Protein AF-A0A0F8ZTP6-F1 (afdb_monomer_lite)

pLDDT: mean 71.17, std 21.77, range [34.34, 95.94]

Radius of gyration: 14.93 Å; chains: 1; bounding box: 35×22×46 Å

Structure (mmCIF, N/CA/C/O backbone):
data_AF-A0A0F8ZTP6-F1
#
_entry.id   AF-A0A0F8ZTP6-F1
#
loop_
_atom_site.group_PDB
_atom_site.id
_atom_site.type_symbol
_atom_site.label_atom_id
_atom_site.label_alt_id
_atom_site.label_comp_id
_atom_site.label_asym_id
_atom_site.label_entity_id
_atom_site.label_seq_id
_atom_site.pdbx_PDB_ins_code
_atom_site.Cartn_x
_atom_site.Cartn_y
_atom_site.Cartn_z
_atom_site.occupancy
_atom_site.B_iso_or_equiv
_atom_site.auth_seq_id
_atom_site.auth_comp_id
_atom_site.auth_asym_id
_atom_site.auth_atom_id
_atom_site.pdbx_PDB_model_num
ATOM 1 N N . MET A 1 1 ? 6.314 8.920 -34.106 1.00 39.22 1 MET A N 1
ATOM 2 C CA . MET A 1 1 ? 7.396 9.379 -33.206 1.00 39.22 1 MET A CA 1
ATOM 3 C C . MET A 1 1 ? 6.794 9.703 -31.840 1.00 39.22 1 MET A C 1
ATOM 5 O O . MET A 1 1 ? 6.392 10.832 -31.611 1.00 39.22 1 MET A O 1
ATOM 9 N N . GLY A 1 2 ? 6.645 8.702 -30.967 1.00 34.34 2 GLY A N 1
ATOM 10 C CA . GLY A 1 2 ? 6.192 8.880 -29.580 1.00 34.34 2 GLY A CA 1
ATOM 11 C C . GLY A 1 2 ? 7.393 8.751 -28.652 1.00 34.34 2 GLY A C 1
ATOM 12 O O . GLY A 1 2 ? 7.686 7.665 -28.165 1.00 34.34 2 GLY A O 1
ATOM 13 N N . GLY A 1 3 ? 8.164 9.830 -28.526 1.00 35.06 3 GLY A N 1
ATOM 14 C CA . GLY A 1 3 ? 9.398 9.849 -27.749 1.00 35.06 3 GLY A CA 1
ATOM 15 C C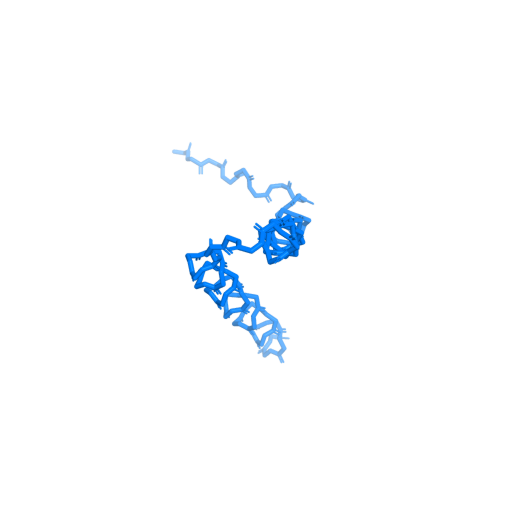 . GLY A 1 3 ? 9.125 9.733 -26.252 1.00 35.06 3 GLY A C 1
ATOM 16 O O . GLY A 1 3 ? 8.657 10.682 -25.638 1.00 35.06 3 GLY A O 1
ATOM 17 N N . ILE A 1 4 ? 9.420 8.555 -25.699 1.00 44.22 4 ILE A N 1
ATOM 18 C CA . ILE A 1 4 ? 10.031 8.294 -24.384 1.00 44.22 4 ILE A CA 1
ATOM 19 C C . ILE A 1 4 ? 9.952 9.497 -23.418 1.00 44.22 4 ILE A C 1
ATOM 21 O O . ILE A 1 4 ? 10.879 10.302 -23.322 1.00 44.22 4 ILE A O 1
ATOM 25 N N . CYS A 1 5 ? 8.866 9.577 -22.642 1.00 41.31 5 CYS A N 1
ATOM 26 C CA . CYS A 1 5 ? 8.771 10.439 -21.454 1.00 41.31 5 CYS A CA 1
ATOM 27 C C . CYS A 1 5 ? 9.251 9.706 -20.181 1.00 41.31 5 CYS A C 1
ATOM 29 O O . CYS A 1 5 ? 8.855 10.022 -19.065 1.00 41.31 5 CYS A O 1
ATOM 31 N N . TYR A 1 6 ? 10.137 8.717 -20.321 1.00 45.28 6 TYR A N 1
ATOM 32 C CA . TYR A 1 6 ? 10.794 8.050 -19.194 1.00 45.28 6 TYR A CA 1
ATOM 33 C C . TYR A 1 6 ? 12.065 8.816 -18.805 1.00 45.28 6 TYR A C 1
ATOM 35 O O . TYR A 1 6 ? 13.178 8.301 -18.861 1.00 45.28 6 TYR A O 1
ATOM 43 N N . LYS A 1 7 ? 11.929 10.102 -18.463 1.00 37.16 7 LYS A N 1
ATOM 44 C CA . LYS A 1 7 ? 13.050 10.898 -17.945 1.00 37.16 7 LYS A CA 1
ATOM 45 C C . LYS A 1 7 ? 13.041 10.869 -16.415 1.00 37.16 7 LYS A C 1
ATOM 47 O O . LYS A 1 7 ? 12.272 11.584 -15.790 1.00 37.16 7 LYS A O 1
ATOM 52 N N . ARG A 1 8 ? 13.938 10.063 -15.831 1.00 40.75 8 ARG A N 1
ATOM 53 C CA . ARG A 1 8 ? 14.582 10.215 -14.498 1.00 40.75 8 ARG A CA 1
ATOM 54 C C . ARG A 1 8 ? 13.729 10.324 -13.216 1.00 40.75 8 ARG A C 1
ATOM 56 O O . ARG A 1 8 ? 14.316 10.344 -12.140 1.00 40.75 8 ARG A O 1
ATOM 63 N N . TYR A 1 9 ? 12.398 10.337 -13.281 1.00 43.94 9 TYR A N 1
ATOM 64 C CA . TYR A 1 9 ? 11.524 10.358 -12.092 1.00 43.94 9 TYR A CA 1
ATOM 65 C C . TYR A 1 9 ? 10.781 9.037 -11.830 1.00 43.94 9 TYR A C 1
ATOM 67 O O . TYR A 1 9 ? 10.155 8.898 -10.782 1.00 43.94 9 TYR A O 1
ATOM 75 N N . ALA A 1 10 ? 10.870 8.059 -12.738 1.00 45.16 10 ALA A N 1
ATOM 76 C CA . ALA A 1 10 ? 10.115 6.804 -12.665 1.00 45.16 10 ALA A CA 1
ATOM 77 C C . ALA A 1 10 ? 10.459 5.953 -11.424 1.00 45.16 10 ALA A C 1
ATOM 79 O O . ALA A 1 10 ? 9.551 5.450 -10.767 1.00 45.16 10 ALA A O 1
ATOM 80 N N . GLU A 1 11 ? 11.735 5.896 -11.023 1.00 49.69 11 GLU A N 1
ATOM 81 C CA . GLU A 1 11 ? 12.164 5.170 -9.812 1.00 49.69 11 GLU A CA 1
ATOM 82 C C . GLU A 1 11 ? 11.645 5.812 -8.512 1.00 49.69 11 GLU A C 1
ATOM 84 O O . GLU A 1 11 ? 11.403 5.122 -7.524 1.00 49.69 11 GLU A O 1
ATOM 89 N N . LYS A 1 12 ? 11.399 7.132 -8.508 1.00 52.34 12 LYS A N 1
ATOM 90 C CA . LYS A 1 12 ? 10.756 7.814 -7.372 1.00 52.34 12 LYS A CA 1
ATOM 91 C C . LYS A 1 12 ? 9.235 7.681 -7.395 1.00 52.34 12 LYS A C 1
ATOM 93 O O . LYS A 1 12 ? 8.633 7.705 -6.328 1.00 52.34 12 LYS A O 1
ATOM 98 N N . GLY A 1 13 ? 8.625 7.547 -8.573 1.00 62.66 13 GLY A N 1
ATOM 99 C CA . GLY A 1 13 ? 7.173 7.454 -8.738 1.00 62.66 13 GLY A CA 1
ATOM 100 C C . GLY A 1 13 ? 6.605 6.199 -8.088 1.00 62.66 13 GLY A C 1
ATOM 101 O O . GLY A 1 13 ? 5.806 6.299 -7.162 1.00 62.66 13 GLY A O 1
ATOM 102 N N . LEU A 1 14 ? 7.093 5.025 -8.494 1.00 71.94 14 LEU A N 1
ATOM 103 C CA . LEU A 1 14 ? 6.550 3.747 -8.025 1.00 71.94 14 LEU A CA 1
ATOM 104 C C . LEU A 1 14 ? 6.755 3.549 -6.513 1.00 71.94 14 LEU A C 1
ATOM 106 O O . LEU A 1 14 ? 5.856 3.102 -5.801 1.00 71.94 14 LEU A O 1
ATOM 110 N N . TRP A 1 15 ? 7.920 3.949 -5.997 1.00 72.81 15 TRP A N 1
ATOM 111 C CA . TRP A 1 15 ? 8.206 3.885 -4.564 1.00 72.81 15 TRP A CA 1
ATOM 112 C C . TRP A 1 15 ? 7.351 4.872 -3.754 1.00 72.81 15 TRP A C 1
ATOM 114 O O . TRP A 1 15 ? 6.859 4.530 -2.677 1.00 72.81 15 TRP A O 1
ATOM 124 N N . PHE A 1 16 ? 7.117 6.077 -4.282 1.00 78.00 16 PHE A N 1
ATOM 125 C CA . PHE A 1 16 ? 6.211 7.051 -3.673 1.00 78.00 16 PHE A CA 1
ATOM 126 C C . PHE A 1 16 ? 4.760 6.555 -3.659 1.00 78.00 16 PHE A C 1
ATOM 128 O O . PHE A 1 16 ? 4.076 6.709 -2.647 1.00 78.00 16 PHE A O 1
ATOM 135 N N . GLU A 1 17 ? 4.300 5.909 -4.732 1.00 81.00 17 GLU A N 1
ATOM 136 C CA . GLU A 1 17 ? 2.968 5.299 -4.790 1.00 81.00 17 GLU A CA 1
ATOM 137 C C . GLU A 1 17 ? 2.814 4.183 -3.749 1.00 81.00 17 GLU A C 1
ATOM 139 O O . GLU A 1 17 ? 1.845 4.191 -2.991 1.00 81.00 17 GLU A O 1
ATOM 144 N N . ILE A 1 18 ? 3.807 3.297 -3.614 1.00 85.81 18 ILE A N 1
ATOM 145 C CA . ILE A 1 18 ? 3.839 2.259 -2.568 1.00 85.81 18 ILE A CA 1
ATOM 146 C C . ILE A 1 18 ? 3.738 2.879 -1.166 1.00 85.81 18 ILE A C 1
ATOM 148 O O . ILE A 1 18 ? 2.935 2.429 -0.346 1.00 85.81 18 ILE A O 1
ATOM 152 N N . GLN A 1 19 ? 4.523 3.924 -0.888 1.00 85.12 19 GLN A N 1
ATOM 153 C CA . GLN A 1 19 ? 4.493 4.633 0.398 1.00 85.12 19 GLN A CA 1
ATOM 154 C C . GLN A 1 19 ? 3.140 5.307 0.660 1.00 85.12 19 GLN A C 1
ATOM 156 O O . GLN A 1 19 ? 2.637 5.272 1.784 1.00 85.12 19 GLN A O 1
ATOM 161 N N . SER A 1 20 ? 2.538 5.910 -0.367 1.00 88.38 20 SER A N 1
ATOM 162 C CA . SER A 1 20 ? 1.219 6.541 -0.278 1.00 88.38 20 SER A CA 1
ATOM 163 C C . SER A 1 20 ? 0.142 5.514 0.076 1.00 88.38 20 SER A C 1
ATOM 165 O O . SER A 1 20 ? -0.583 5.691 1.055 1.00 88.38 20 SER A O 1
ATOM 167 N N . ILE A 1 21 ? 0.113 4.384 -0.640 1.00 89.56 21 ILE A N 1
ATOM 168 C CA . ILE A 1 21 ? -0.839 3.291 -0.399 1.00 89.56 21 ILE A CA 1
ATOM 169 C C . ILE A 1 21 ? -0.672 2.727 1.017 1.00 89.56 21 ILE A C 1
ATOM 171 O O . ILE A 1 21 ? -1.665 2.507 1.711 1.00 89.56 21 ILE A O 1
ATOM 175 N N . GLN A 1 22 ? 0.570 2.542 1.478 1.00 91.31 22 GLN A N 1
ATOM 176 C CA . GLN A 1 22 ? 0.850 2.063 2.834 1.00 91.31 22 GLN A CA 1
ATOM 177 C C . GLN A 1 22 ? 0.269 3.009 3.898 1.00 91.31 22 GLN A C 1
ATOM 179 O O . GLN A 1 22 ? -0.423 2.552 4.805 1.00 91.31 22 GLN A O 1
ATOM 184 N N . LYS A 1 23 ? 0.450 4.327 3.740 1.00 93.88 23 LYS A N 1
ATOM 185 C CA . LYS A 1 23 ? -0.151 5.323 4.644 1.00 93.88 23 LYS A CA 1
ATOM 186 C C . LYS A 1 23 ? -1.677 5.304 4.607 1.00 93.88 23 LYS A C 1
ATOM 188 O O . LYS A 1 23 ? -2.312 5.471 5.646 1.00 93.88 23 LYS A O 1
ATOM 193 N N . THR A 1 24 ? -2.284 5.115 3.436 1.00 92.56 24 THR A N 1
ATOM 194 C CA . THR A 1 24 ? -3.746 5.013 3.312 1.00 92.56 24 THR A CA 1
ATOM 195 C C . THR A 1 24 ? -4.290 3.800 4.064 1.00 92.56 24 THR A C 1
ATOM 197 O O . THR A 1 24 ? -5.308 3.928 4.745 1.00 92.56 24 THR A O 1
ATOM 200 N N . ILE A 1 25 ? -3.603 2.654 3.994 1.00 94.19 25 ILE A N 1
ATOM 201 C CA . ILE A 1 25 ? -3.950 1.456 4.773 1.00 94.19 25 ILE A CA 1
ATOM 202 C C . ILE A 1 25 ? -3.891 1.774 6.268 1.00 94.19 25 ILE A C 1
ATOM 204 O O . ILE A 1 25 ? -4.887 1.568 6.956 1.00 94.19 25 ILE A O 1
ATOM 208 N N . ASP A 1 26 ? -2.792 2.362 6.748 1.00 95.38 26 ASP A N 1
ATOM 209 C CA . ASP A 1 26 ? -2.624 2.691 8.171 1.00 95.38 26 ASP A CA 1
ATOM 210 C C . ASP A 1 26 ? -3.730 3.635 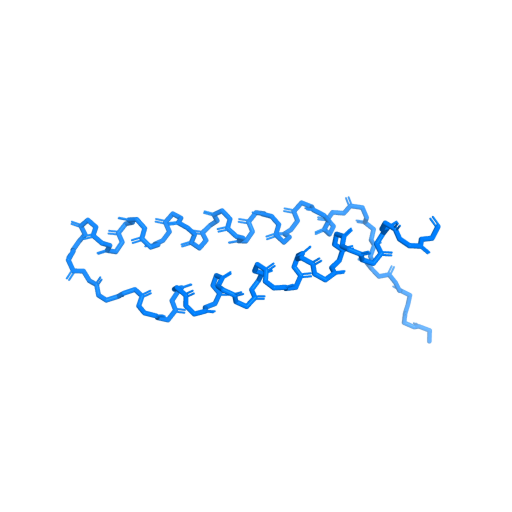8.680 1.00 95.38 26 ASP A C 1
ATOM 212 O O . ASP A 1 26 ? -4.250 3.476 9.786 1.00 95.38 26 ASP A O 1
ATOM 216 N N . ILE A 1 27 ? -4.114 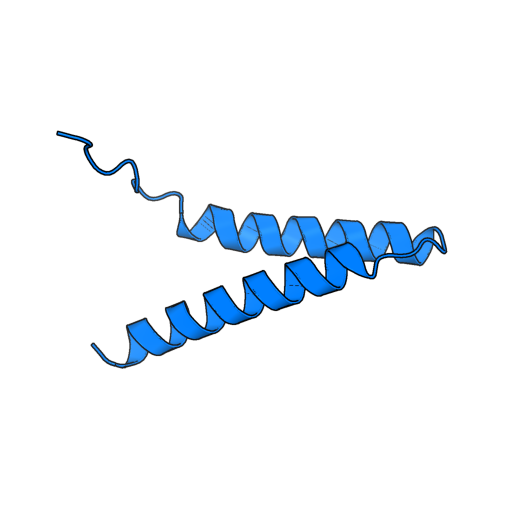4.631 7.873 1.00 95.88 27 ILE A N 1
ATOM 217 C CA . ILE A 1 27 ? -5.203 5.562 8.201 1.00 95.88 27 ILE A CA 1
ATOM 218 C C . ILE A 1 27 ? -6.542 4.823 8.269 1.00 95.88 27 ILE A C 1
ATOM 220 O O . ILE A 1 27 ? -7.315 5.048 9.202 1.00 95.88 27 ILE A O 1
ATOM 224 N N . LYS A 1 28 ? -6.833 3.952 7.299 1.00 94.75 28 LYS A N 1
ATOM 225 C CA . LYS A 1 28 ? -8.084 3.185 7.259 1.00 94.75 28 LYS A CA 1
ATOM 226 C C . LYS A 1 28 ? -8.186 2.196 8.415 1.00 94.75 28 LYS A C 1
ATOM 228 O O . LYS A 1 28 ? -9.236 2.143 9.047 1.00 94.75 28 LYS A O 1
ATOM 233 N N . GLU A 1 29 ? -7.108 1.494 8.749 1.00 95.12 29 GLU A N 1
ATOM 234 C CA . GLU A 1 29 ? -7.075 0.566 9.885 1.00 95.12 29 GLU A CA 1
ATOM 235 C C . GLU A 1 29 ? -7.298 1.296 11.213 1.00 95.12 29 GLU A C 1
ATOM 237 O O . GLU A 1 29 ? -8.121 0.862 12.017 1.00 95.12 29 GLU A O 1
ATOM 242 N N . LYS A 1 30 ? -6.677 2.470 11.409 1.00 95.94 30 LYS A N 1
ATOM 243 C CA . LYS A 1 30 ? -6.947 3.329 12.580 1.00 95.94 30 LYS A CA 1
ATOM 244 C C . LYS A 1 30 ? -8.394 3.817 12.651 1.00 95.94 30 LYS A C 1
ATOM 246 O O . LYS A 1 30 ? -8.901 4.056 13.740 1.00 95.94 30 LYS A O 1
ATOM 251 N N . GLN A 1 31 ? -9.052 3.979 11.505 1.00 94.94 31 GLN A N 1
ATOM 252 C CA . GLN A 1 31 ? -10.468 4.345 11.418 1.00 94.94 31 GLN A CA 1
ATOM 253 C C . GLN A 1 31 ? -11.414 3.134 11.505 1.00 94.94 31 GLN A C 1
ATOM 255 O O . GLN A 1 31 ? -12.625 3.325 11.408 1.00 94.94 31 GLN A O 1
ATOM 260 N N . GLY A 1 32 ? -10.897 1.906 11.640 1.00 94.12 32 GLY A N 1
ATOM 261 C CA . GLY A 1 32 ? -11.704 0.682 11.607 1.00 94.12 32 GLY A CA 1
ATOM 262 C C . GLY A 1 32 ? -12.389 0.434 10.257 1.00 94.12 32 GLY A C 1
ATOM 263 O O . GLY A 1 32 ? -13.432 -0.213 10.205 1.00 94.12 32 GLY A O 1
ATOM 264 N N . LYS A 1 33 ? -11.845 0.986 9.166 1.00 93.69 33 LYS A N 1
ATOM 265 C CA . LYS A 1 33 ? -12.381 0.861 7.804 1.00 93.69 33 LYS A CA 1
ATOM 266 C C . LYS A 1 33 ? -11.695 -0.259 7.036 1.00 93.69 33 LYS A C 1
ATOM 268 O O . LYS A 1 33 ? -10.515 -0.536 7.240 1.00 93.69 33 LYS A O 1
ATOM 273 N N . ASP A 1 34 ? -12.423 -0.836 6.084 1.00 93.19 34 ASP A N 1
ATOM 274 C CA . ASP A 1 34 ? -11.852 -1.823 5.175 1.00 93.19 34 ASP A CA 1
ATOM 275 C C . ASP A 1 34 ? -10.794 -1.201 4.242 1.00 93.19 34 ASP A C 1
ATOM 277 O O . ASP A 1 34 ? -11.003 -0.155 3.612 1.00 93.19 34 ASP A O 1
ATOM 281 N N . ALA A 1 35 ? -9.650 -1.881 4.166 1.00 93.44 35 ALA A N 1
ATOM 282 C CA . ALA A 1 35 ? -8.492 -1.529 3.345 1.00 93.44 35 ALA A CA 1
ATOM 283 C C . ALA A 1 35 ? -8.079 -2.687 2.413 1.00 93.44 35 ALA A C 1
ATOM 285 O O . ALA A 1 35 ? -6.918 -2.790 2.009 1.00 93.44 35 ALA A O 1
ATOM 286 N N . SER A 1 36 ? -8.999 -3.615 2.117 1.00 91.44 36 SER A N 1
ATOM 287 C CA . SER A 1 36 ? -8.723 -4.821 1.322 1.00 91.44 36 SER A CA 1
ATOM 288 C C . SER A 1 36 ? -8.264 -4.498 -0.106 1.00 91.44 36 SER A C 1
ATOM 290 O O . SER A 1 36 ? -7.350 -5.143 -0.638 1.00 91.44 36 SER A O 1
ATOM 292 N N . LEU A 1 37 ? -8.840 -3.451 -0.701 1.00 89.69 37 LEU A N 1
ATOM 293 C CA . LEU A 1 37 ? -8.484 -2.959 -2.027 1.00 89.69 37 LEU A CA 1
ATOM 294 C C . LEU A 1 37 ? -7.059 -2.398 -2.044 1.00 89.69 37 LEU A C 1
ATOM 296 O O . LEU A 1 37 ? -6.241 -2.830 -2.853 1.00 89.69 37 LEU A O 1
ATOM 300 N N . GLU A 1 38 ? -6.726 -1.496 -1.121 1.00 90.81 38 GLU A N 1
ATOM 301 C CA . GLU A 1 38 ? -5.388 -0.907 -1.024 1.00 90.81 38 GLU A CA 1
ATOM 302 C C . GLU A 1 38 ? -4.318 -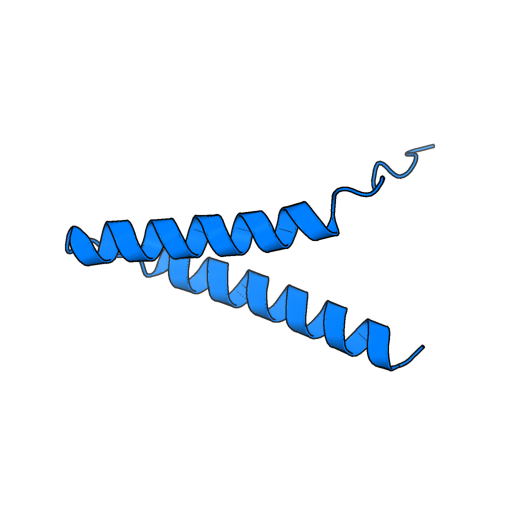1.965 -0.746 1.00 90.81 38 GLU A C 1
ATOM 304 O O . GLU A 1 38 ? -3.245 -1.925 -1.346 1.00 90.81 38 GLU A O 1
ATOM 309 N N . LYS A 1 39 ? -4.620 -2.965 0.091 1.00 90.69 39 LYS A N 1
ATOM 310 C CA . LYS A 1 39 ? -3.732 -4.118 0.324 1.00 90.69 39 LYS A CA 1
ATOM 311 C C . LYS A 1 39 ? -3.486 -4.920 -0.958 1.00 90.69 39 LYS A C 1
ATOM 313 O O . LYS A 1 39 ? -2.360 -5.357 -1.202 1.00 90.69 39 LYS A O 1
ATOM 318 N N . SER A 1 40 ? -4.512 -5.092 -1.791 1.00 91.25 40 SER A N 1
ATOM 319 C CA . SER A 1 40 ? -4.403 -5.798 -3.074 1.00 91.25 40 SER A CA 1
ATOM 320 C C . SER A 1 40 ? -3.572 -5.010 -4.091 1.00 91.25 40 SER A C 1
ATOM 322 O O . SER A 1 40 ? -2.698 -5.586 -4.741 1.00 91.25 40 SER A O 1
ATOM 324 N N . ILE A 1 41 ? -3.774 -3.691 -4.168 1.00 88.12 41 ILE A N 1
ATOM 325 C CA . ILE A 1 41 ? -2.981 -2.788 -5.016 1.00 88.12 41 ILE A CA 1
ATOM 326 C C . ILE A 1 41 ? -1.519 -2.787 -4.551 1.00 88.12 41 ILE A C 1
ATOM 328 O O . ILE A 1 41 ? -0.622 -3.024 -5.356 1.00 88.12 41 ILE A O 1
ATOM 332 N N . LEU A 1 42 ? -1.262 -2.638 -3.248 1.00 88.62 42 LEU A N 1
ATOM 333 C CA . LEU A 1 42 ? 0.087 -2.687 -2.680 1.00 88.62 42 LEU A CA 1
ATOM 334 C C . LEU A 1 42 ? 0.821 -3.986 -3.044 1.00 88.62 42 LEU A C 1
ATOM 336 O O . LEU A 1 42 ? 2.007 -3.961 -3.365 1.00 88.62 42 LEU A O 1
ATOM 340 N N . LYS A 1 43 ? 0.121 -5.126 -3.017 1.00 86.88 43 LYS A N 1
ATOM 341 C CA . LYS A 1 43 ? 0.684 -6.425 -3.407 1.00 86.88 43 LYS A CA 1
ATOM 342 C C . LYS A 1 43 ? 1.060 -6.471 -4.890 1.00 86.88 43 LYS A C 1
ATOM 344 O O . LYS A 1 43 ? 2.103 -7.030 -5.217 1.00 86.88 43 LYS A O 1
ATOM 349 N N . ALA A 1 44 ? 0.243 -5.899 -5.774 1.00 84.94 44 ALA A N 1
ATOM 350 C CA . ALA A 1 44 ? 0.547 -5.823 -7.203 1.00 84.94 44 ALA A CA 1
ATOM 351 C C . ALA A 1 44 ? 1.783 -4.950 -7.469 1.00 84.94 44 ALA A C 1
ATOM 353 O O . ALA A 1 44 ? 2.700 -5.383 -8.159 1.00 84.94 44 ALA A O 1
ATOM 354 N N . TYR A 1 45 ? 1.854 -3.775 -6.838 1.00 80.69 45 TYR A N 1
ATOM 355 C CA . TYR A 1 45 ? 3.003 -2.876 -6.956 1.00 80.69 45 TYR A CA 1
ATOM 356 C C . TYR A 1 45 ? 4.296 -3.504 -6.419 1.00 80.69 45 TYR A C 1
ATOM 358 O O . TYR A 1 45 ? 5.337 -3.384 -7.058 1.00 80.69 45 TYR A O 1
ATOM 366 N N . LYS A 1 46 ? 4.234 -4.234 -5.294 1.00 77.44 46 LYS A N 1
ATOM 367 C CA . LYS A 1 46 ? 5.397 -4.960 -4.754 1.00 77.44 46 LYS A CA 1
ATOM 368 C C . LYS A 1 46 ? 5.917 -6.039 -5.708 1.00 77.44 46 LYS A C 1
ATOM 370 O O . LYS A 1 46 ? 7.124 -6.134 -5.904 1.00 77.44 46 LYS A O 1
ATOM 375 N N . LYS A 1 47 ? 5.023 -6.800 -6.348 1.00 77.12 47 LYS A N 1
ATOM 376 C CA . LYS A 1 47 ? 5.418 -7.797 -7.356 1.00 77.12 47 LYS A CA 1
ATOM 377 C C . LYS A 1 47 ? 6.125 -7.161 -8.548 1.00 77.12 47 LYS A C 1
ATOM 379 O O . LYS A 1 47 ? 7.191 -7.629 -8.926 1.00 77.12 47 LYS A O 1
ATOM 384 N N . LEU A 1 48 ? 5.582 -6.057 -9.064 1.00 70.62 48 LEU A N 1
ATOM 385 C CA . LEU A 1 48 ? 6.213 -5.307 -10.150 1.00 70.62 48 LEU A CA 1
ATOM 386 C C . LEU A 1 48 ? 7.608 -4.808 -9.747 1.00 70.62 48 LEU A C 1
ATOM 388 O O . LEU A 1 48 ? 8.539 -4.928 -10.533 1.00 70.62 48 LEU A O 1
ATOM 392 N N . THR A 1 49 ? 7.789 -4.328 -8.509 1.00 67.56 49 THR A N 1
ATOM 393 C CA . THR A 1 49 ? 9.123 -3.937 -8.016 1.00 67.56 49 THR A CA 1
ATOM 394 C C . THR A 1 49 ? 10.085 -5.109 -7.815 1.00 67.56 49 THR A C 1
ATOM 396 O O . THR A 1 49 ? 11.285 -4.929 -7.993 1.00 67.56 49 THR A O 1
ATOM 399 N N . GLU A 1 50 ? 9.605 -6.298 -7.436 1.00 62.75 50 GLU A N 1
ATOM 400 C CA . GLU A 1 50 ? 10.451 -7.494 -7.292 1.00 62.75 50 GLU A CA 1
ATOM 401 C C . GLU A 1 50 ? 10.913 -8.040 -8.649 1.00 62.75 50 GLU A C 1
ATOM 403 O O . GLU A 1 50 ? 12.058 -8.477 -8.773 1.00 62.75 50 GLU A O 1
ATOM 408 N N . GLU A 1 51 ? 10.054 -7.999 -9.671 1.00 56.19 51 GLU A N 1
ATOM 409 C CA . GLU A 1 51 ? 10.421 -8.354 -11.047 1.00 56.19 51 GLU A CA 1
ATOM 410 C C . GLU A 1 51 ? 11.448 -7.367 -11.624 1.00 56.19 51 GLU A C 1
ATOM 412 O O . GLU A 1 51 ? 12.441 -7.799 -12.209 1.00 56.19 51 GLU A O 1
ATOM 417 N N . ASP A 1 52 ? 11.280 -6.065 -11.373 1.00 52.50 52 ASP A N 1
ATOM 418 C CA . ASP A 1 52 ? 12.227 -5.021 -11.792 1.00 52.50 52 ASP A CA 1
ATOM 419 C C . ASP A 1 52 ? 13.597 -5.189 -11.099 1.00 52.50 52 ASP A C 1
ATOM 421 O O . ASP A 1 52 ? 14.645 -5.202 -11.747 1.00 52.50 52 ASP A O 1
ATOM 425 N N . TYR A 1 53 ? 13.605 -5.444 -9.782 1.00 47.94 53 TYR A N 1
ATOM 426 C CA . TYR A 1 53 ? 14.833 -5.650 -9.003 1.00 47.94 53 TYR A CA 1
ATOM 427 C C . TYR A 1 53 ? 15.587 -6.934 -9.393 1.00 47.94 53 TYR A C 1
ATOM 429 O O . TYR A 1 53 ? 16.820 -6.946 -9.437 1.00 47.94 53 TYR A O 1
ATOM 437 N N . ASN A 1 54 ? 14.871 -8.020 -9.702 1.00 48.06 54 ASN A N 1
ATOM 438 C CA . ASN A 1 54 ? 15.491 -9.272 -10.143 1.00 48.06 54 ASN A CA 1
ATOM 439 C C . ASN A 1 54 ? 15.937 -9.237 -11.612 1.00 48.06 54 ASN A C 1
ATOM 441 O O . ASN A 1 54 ? 16.941 -9.870 -11.939 1.00 48.06 54 ASN A O 1
ATOM 445 N N . GLY A 1 55 ? 15.257 -8.477 -12.478 1.00 48.25 55 GLY A N 1
ATOM 446 C CA . GLY A 1 55 ? 15.673 -8.254 -13.867 1.00 48.25 55 GLY A CA 1
ATOM 447 C C . GLY A 1 55 ? 17.000 -7.495 -13.980 1.00 48.25 55 GLY A C 1
ATOM 448 O O . GLY A 1 55 ? 17.840 -7.844 -14.806 1.00 48.25 55 GLY A O 1
A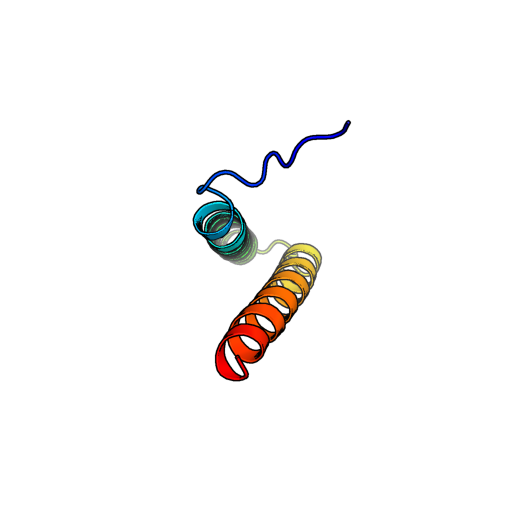TOM 449 N N . ILE A 1 56 ? 17.246 -6.526 -13.091 1.00 46.59 56 ILE A N 1
ATOM 450 C CA . ILE A 1 56 ? 18.513 -5.771 -13.031 1.00 46.59 56 ILE A CA 1
ATOM 451 C C . ILE A 1 56 ? 19.695 -6.655 -12.592 1.00 46.59 56 ILE A C 1
ATOM 453 O O . ILE A 1 56 ? 20.834 -6.405 -12.973 1.00 46.59 56 ILE A O 1
ATOM 457 N N . ARG A 1 57 ? 19.454 -7.719 -11.817 1.00 38.94 57 ARG A N 1
ATOM 458 C CA . ARG A 1 57 ? 20.515 -8.582 -11.270 1.00 38.94 57 ARG A CA 1
ATOM 459 C C . ARG A 1 57 ? 21.029 -9.651 -12.252 1.00 38.94 57 ARG A C 1
ATOM 461 O O . ARG A 1 57 ? 21.933 -10.403 -11.891 1.00 38.94 57 ARG A O 1
ATOM 468 N N . GLN A 1 58 ? 20.460 -9.742 -13.458 1.00 37.53 58 GLN A N 1
ATOM 469 C CA . GLN A 1 58 ? 20.864 -10.698 -14.504 1.00 37.53 58 GLN A CA 1
ATOM 470 C C . GLN A 1 58 ? 21.465 -10.055 -15.772 1.00 37.53 58 GLN A C 1
ATOM 472 O O . GLN A 1 58 ? 21.656 -10.768 -16.755 1.00 37.53 58 GLN A O 1
ATOM 477 N N . SER A 1 59 ? 21.776 -8.751 -15.777 1.00 42.28 59 SER A N 1
ATOM 478 C CA . SER A 1 59 ? 22.502 -8.088 -16.884 1.00 42.28 59 SER A CA 1
ATOM 479 C C . SER A 1 59 ? 23.930 -7.714 -16.513 1.00 42.28 59 SER A C 1
ATOM 481 O O . SER A 1 59 ? 24.144 -7.289 -15.357 1.00 42.28 59 SER A O 1
#

Secondary structure (DSSP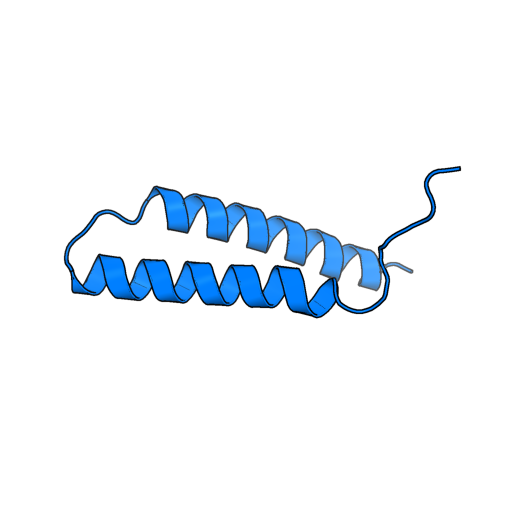, 8-state):
-------S-HHHHHHHHHHHHHHHHHHHHHTT---HHHHHHHHHHHHHHHHHHHHHTT-

Foldseek 3Di:
DPDDPPPDCPVVVLVVLLVVLVVVQVVCVVVVHDSPVSVVVNVVSVVVVVCVVVVVVPD

Organism: NCBI:txid412755

Sequence (59 aa):
MGGICYKRYAEKGLWFEIQSIQKTIDIKEKQGKDASLEKSILKAYKKLTEEDYNGIRQS